Protein AF-A0A5E4HI17-F1 (afdb_monomer)

Foldseek 3Di:
DPPPPPLNVLLVVLVVLLVVLVVVLVVLVVVLVQQVCVCVVNHPDDNHDHPVVSVVSVVVSVVSNVVSVVVSVVSNVVSVD

Structure (mmCIF, N/CA/C/O backbone):
data_AF-A0A5E4HI17-F1
#
_entry.id   AF-A0A5E4HI17-F1
#
loop_
_atom_site.group_PDB
_atom_site.id
_atom_site.type_symbol
_atom_site.label_atom_id
_atom_site.label_alt_id
_atom_site.label_comp_id
_atom_site.label_asym_id
_atom_site.label_entity_id
_atom_site.label_seq_id
_atom_site.pdbx_PDB_ins_code
_atom_site.Cartn_x
_atom_site.Cartn_y
_atom_site.Cartn_z
_atom_site.occupancy
_atom_site.B_iso_or_equiv
_atom_site.auth_seq_id
_atom_site.auth_comp_id
_atom_site.auth_asym_id
_atom_site.auth_atom_id
_atom_site.pdbx_PDB_model_num
ATOM 1 N N . MET A 1 1 ? -12.929 10.755 36.868 1.00 45.09 1 MET A N 1
ATOM 2 C CA . MET A 1 1 ? -12.032 10.193 35.837 1.00 45.09 1 MET A CA 1
ATOM 3 C C . MET A 1 1 ? -12.918 9.648 34.739 1.00 45.09 1 MET A C 1
ATOM 5 O O . MET A 1 1 ? -13.842 8.921 35.067 1.00 45.09 1 MET A O 1
ATOM 9 N N . VAL A 1 2 ? -12.729 10.077 33.491 1.00 50.50 2 VAL A N 1
ATOM 10 C CA . VAL A 1 2 ? -13.523 9.572 32.363 1.00 50.50 2 VAL A CA 1
ATOM 11 C C . VAL A 1 2 ? -13.138 8.109 32.164 1.00 50.50 2 VAL A C 1
ATOM 13 O O . VAL A 1 2 ? -12.011 7.820 31.767 1.00 50.50 2 VAL A O 1
ATOM 16 N N . GLU A 1 3 ? -14.036 7.185 32.496 1.00 57.12 3 GLU A N 1
ATOM 17 C CA . GLU A 1 3 ? -13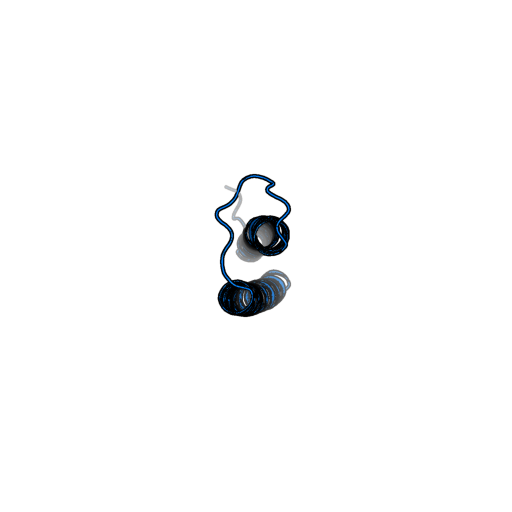.896 5.798 32.068 1.00 57.12 3 GLU A CA 1
ATOM 18 C C . GLU A 1 3 ? -14.120 5.775 30.560 1.00 57.12 3 GLU A C 1
ATOM 20 O O . GLU A 1 3 ? -15.252 5.809 30.082 1.00 57.12 3 GLU A O 1
ATOM 25 N N . LEU A 1 4 ? -13.023 5.793 29.801 1.00 61.66 4 LEU A N 1
ATOM 26 C CA . LEU A 1 4 ? -13.081 5.587 28.362 1.00 61.66 4 LEU A CA 1
ATOM 27 C C . LEU A 1 4 ? -13.738 4.234 28.120 1.00 61.66 4 LEU A C 1
ATOM 29 O O . LEU A 1 4 ? -13.205 3.187 28.507 1.00 61.66 4 LEU A O 1
ATOM 33 N N . SER A 1 5 ? -14.908 4.256 27.488 1.00 79.19 5 SER A N 1
ATOM 34 C CA . SER A 1 5 ? -15.595 3.020 27.163 1.00 79.19 5 SER A CA 1
ATOM 35 C C . SER A 1 5 ? -14.695 2.201 26.244 1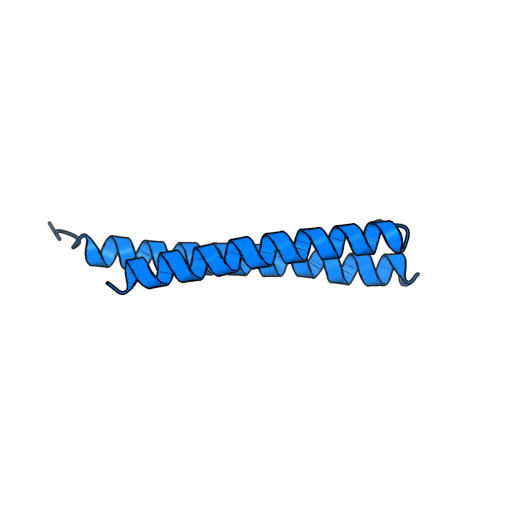.00 79.19 5 SER A C 1
ATOM 37 O O . SER A 1 5 ? -14.112 2.713 25.283 1.00 79.19 5 SER A O 1
ATOM 39 N N . LYS A 1 6 ? -14.598 0.892 26.497 1.00 77.50 6 LYS A N 1
ATOM 40 C CA . LYS A 1 6 ? -13.826 -0.034 25.653 1.00 77.50 6 LYS A CA 1
ATOM 41 C C . LYS A 1 6 ? -14.238 0.059 24.175 1.00 77.50 6 LYS A C 1
ATOM 43 O O . LYS A 1 6 ? -13.465 -0.327 23.307 1.00 77.50 6 LYS A O 1
ATOM 48 N N . SER A 1 7 ? -15.442 0.54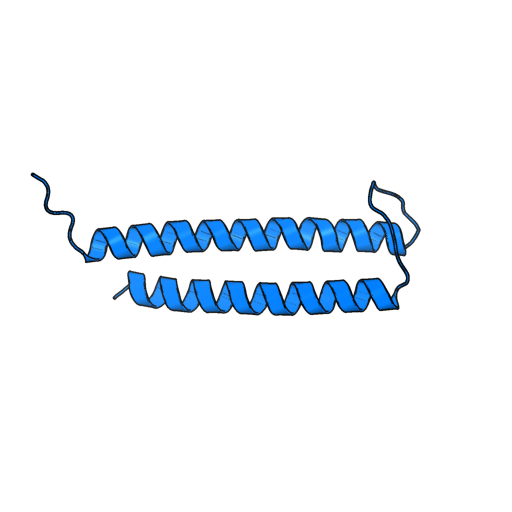3 23.855 1.00 78.62 7 SER A N 1
ATOM 49 C CA . SER A 1 7 ? -15.867 0.812 22.474 1.00 78.62 7 SER A CA 1
ATOM 50 C C . SER A 1 7 ? -15.155 2.010 21.833 1.00 78.62 7 SER A C 1
ATOM 52 O O . SER A 1 7 ? -14.761 1.922 20.673 1.00 78.62 7 SER A O 1
ATOM 54 N N . GLU A 1 8 ? -14.928 3.100 22.565 1.00 81.25 8 GLU A N 1
ATOM 55 C CA . GLU A 1 8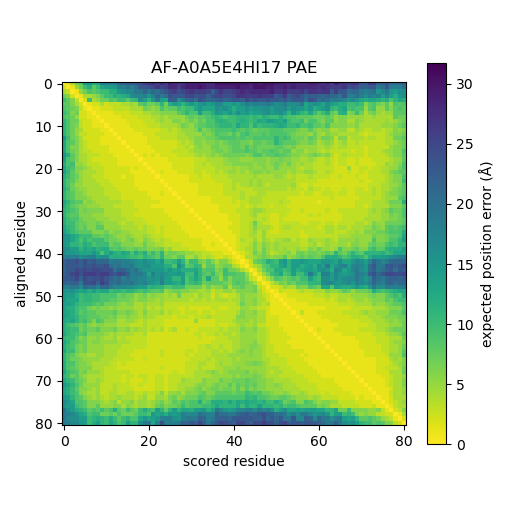 ? -14.279 4.311 22.042 1.00 81.25 8 GLU A CA 1
ATOM 56 C C . GLU A 1 8 ? -12.795 4.081 21.746 1.00 81.25 8 GLU A C 1
ATOM 58 O O . GLU A 1 8 ? -12.290 4.503 20.701 1.00 81.25 8 GLU A O 1
ATOM 63 N N . ILE A 1 9 ? -12.113 3.328 22.617 1.00 84.06 9 ILE A N 1
ATOM 64 C CA . ILE A 1 9 ? -10.718 2.917 22.406 1.00 84.06 9 ILE A CA 1
ATOM 65 C C . ILE A 1 9 ? -10.610 2.064 21.134 1.00 84.06 9 ILE A C 1
ATOM 67 O O . ILE A 1 9 ? -9.782 2.347 20.267 1.00 84.06 9 ILE A O 1
ATOM 71 N N . ARG A 1 10 ? -11.492 1.067 20.971 1.00 82.94 10 ARG A N 1
ATOM 72 C CA . ARG A 1 10 ? -11.525 0.198 19.779 1.00 82.94 10 ARG A CA 1
ATOM 73 C C . ARG A 1 10 ? -11.777 0.984 18.493 1.00 82.94 10 ARG A C 1
ATOM 75 O O . ARG A 1 10 ? -11.100 0.752 17.494 1.00 82.94 10 ARG A O 1
ATOM 82 N N . LYS A 1 11 ? -12.709 1.939 18.517 1.00 82.81 11 LYS A N 1
ATOM 83 C CA . LYS A 1 11 ? -13.039 2.778 17.356 1.00 82.81 11 LYS A CA 1
ATOM 84 C C . LYS A 1 11 ? -11.880 3.693 16.954 1.00 82.81 11 LYS A C 1
ATOM 86 O O . LYS A 1 11 ? -11.578 3.830 15.767 1.00 82.81 11 LYS A O 1
ATOM 91 N N . THR A 1 12 ? -11.198 4.271 17.940 1.00 87.56 12 THR A N 1
ATOM 92 C CA . THR A 1 12 ? -10.027 5.127 17.711 1.00 87.56 12 THR A CA 1
ATOM 93 C C . THR A 1 12 ? -8.868 4.320 17.127 1.00 87.56 12 THR A C 1
ATOM 95 O O . THR A 1 12 ? -8.278 4.738 16.133 1.00 87.56 12 THR A O 1
ATOM 98 N N . MET A 1 13 ? -8.603 3.124 17.666 1.00 86.38 13 MET A N 1
ATOM 99 C CA . MET A 1 13 ? -7.584 2.209 17.140 1.00 86.38 13 MET A CA 1
ATOM 100 C C . MET A 1 13 ? -7.889 1.735 15.716 1.00 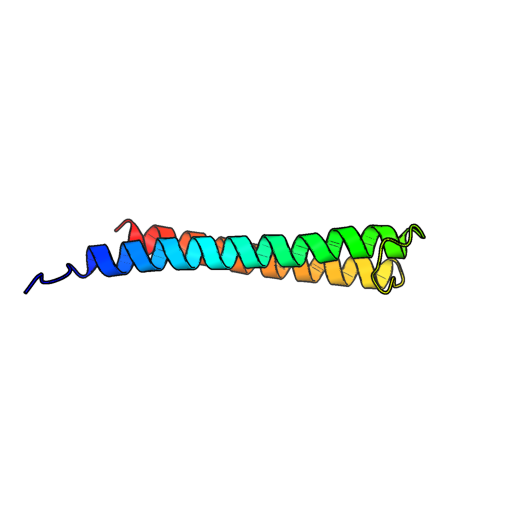86.38 13 MET A C 1
ATOM 102 O O . MET A 1 13 ? -6.998 1.713 14.874 1.00 86.38 13 MET A O 1
ATOM 106 N N . ALA A 1 14 ? -9.141 1.387 15.412 1.00 84.94 14 ALA A N 1
ATOM 107 C CA . ALA A 1 14 ? -9.523 0.983 14.060 1.00 84.94 14 ALA A CA 1
ATOM 108 C C . ALA A 1 14 ? -9.308 2.119 13.044 1.00 84.94 14 ALA A C 1
ATOM 110 O O . ALA A 1 14 ? -8.807 1.881 11.946 1.00 84.94 14 ALA A O 1
ATOM 111 N N . THR A 1 15 ? -9.641 3.355 13.428 1.00 89.19 15 THR A N 1
ATOM 112 C CA . THR A 1 15 ? -9.449 4.536 12.572 1.00 89.19 15 THR A CA 1
ATOM 113 C C . THR A 1 15 ? -7.965 4.834 12.354 1.00 89.19 15 THR A C 1
ATOM 115 O O . THR A 1 15 ? -7.547 5.040 11.218 1.00 89.19 15 THR A O 1
ATOM 118 N N . SER A 1 16 ? -7.146 4.811 13.411 1.00 89.88 16 SER A N 1
ATOM 119 C CA . SER A 1 16 ? -5.709 5.088 13.294 1.00 89.88 16 SER A CA 1
ATOM 120 C C . SER A 1 16 ? -4.969 4.019 12.485 1.00 89.88 16 SER A C 1
ATOM 122 O O . SER A 1 16 ? -4.162 4.364 11.621 1.00 89.88 16 SER A O 1
ATOM 124 N N . LEU A 1 17 ? -5.285 2.735 12.697 1.00 89.00 17 LEU A N 1
ATOM 125 C CA . LEU A 1 17 ? -4.723 1.618 11.929 1.00 89.00 17 LEU A CA 1
ATOM 126 C C . LEU A 1 17 ? -5.152 1.665 10.458 1.00 89.00 17 LEU A C 1
ATOM 128 O O . LEU A 1 17 ? -4.330 1.425 9.576 1.00 89.00 17 LEU A O 1
ATOM 132 N N . GLY A 1 18 ? -6.409 2.032 10.186 1.00 90.12 18 GLY A N 1
ATOM 133 C CA . GLY A 1 18 ? -6.907 2.252 8.828 1.00 90.12 18 GLY A CA 1
ATOM 134 C C . GLY A 1 18 ? -6.082 3.291 8.068 1.00 90.12 18 GLY A C 1
ATOM 135 O O . GLY A 1 18 ? -5.602 3.026 6.966 1.00 90.12 18 GLY A O 1
ATOM 136 N N . THR A 1 19 ? -5.849 4.445 8.695 1.00 92.62 19 THR A N 1
ATOM 137 C CA . THR A 1 19 ? -5.024 5.518 8.124 1.00 92.62 19 THR A CA 1
ATOM 138 C C . THR A 1 19 ? -3.574 5.081 7.929 1.00 92.62 19 THR A C 1
ATOM 140 O O . THR A 1 19 ? -3.003 5.320 6.866 1.00 92.62 19 THR A O 1
ATOM 143 N N . ALA A 1 20 ? -2.978 4.401 8.913 1.00 91.69 20 ALA A N 1
ATOM 144 C CA . ALA A 1 20 ? -1.598 3.928 8.826 1.00 91.69 20 ALA A CA 1
ATOM 145 C C . ALA A 1 20 ? -1.395 2.965 7.643 1.00 91.69 20 ALA A C 1
ATOM 147 O O . ALA A 1 20 ? -0.470 3.147 6.852 1.00 91.69 20 ALA A O 1
ATOM 148 N N . PHE A 1 21 ? -2.287 1.986 7.466 1.00 91.69 21 PHE A N 1
ATOM 149 C CA . PHE A 1 21 ? -2.218 1.072 6.325 1.00 91.69 21 PHE A CA 1
ATOM 150 C C . PHE A 1 21 ? -2.485 1.773 4.990 1.00 91.69 21 PHE A C 1
ATOM 152 O O . PHE A 1 21 ? -1.802 1.476 4.012 1.00 91.69 21 PHE A O 1
ATOM 159 N N . GLY A 1 22 ? -3.402 2.744 4.948 1.00 91.12 22 GLY A N 1
ATOM 160 C CA . GLY A 1 22 ? -3.610 3.584 3.765 1.00 91.12 22 GLY A CA 1
ATOM 161 C C . GLY A 1 22 ? -2.343 4.335 3.335 1.00 91.12 22 GLY A C 1
ATOM 162 O O . GLY A 1 22 ? -2.007 4.350 2.151 1.00 91.12 22 GLY A O 1
ATOM 163 N N . ILE A 1 23 ? -1.591 4.887 4.294 1.00 95.38 23 ILE A N 1
ATOM 164 C CA . ILE A 1 23 ? -0.308 5.559 4.030 1.0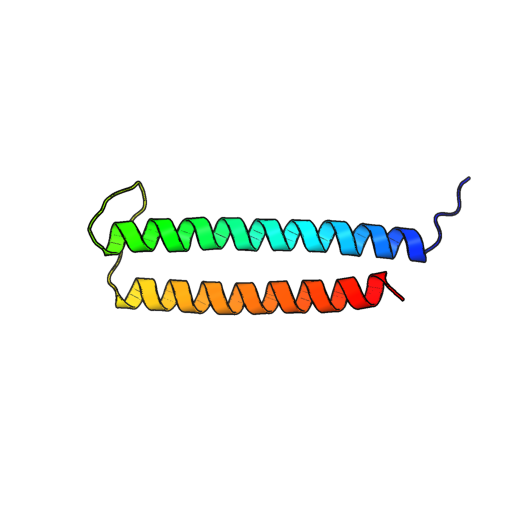0 95.38 23 ILE A CA 1
ATOM 165 C C . ILE A 1 23 ? 0.724 4.569 3.478 1.00 95.38 23 ILE A C 1
ATOM 167 O O . ILE A 1 23 ? 1.378 4.867 2.481 1.00 95.38 23 ILE A O 1
ATOM 171 N N . VAL A 1 24 ? 0.855 3.384 4.083 1.00 93.31 24 VAL A N 1
ATOM 172 C CA . VAL A 1 24 ? 1.798 2.352 3.616 1.00 93.31 24 VAL A CA 1
ATOM 173 C C . VAL A 1 24 ? 1.505 1.952 2.169 1.00 93.31 24 VAL A C 1
ATOM 175 O O . VAL A 1 24 ? 2.431 1.894 1.360 1.00 93.31 24 VAL A O 1
ATOM 178 N N . ILE A 1 25 ? 0.230 1.748 1.817 1.00 93.62 25 ILE A N 1
ATOM 179 C CA . ILE A 1 25 ? -0.188 1.457 0.438 1.00 93.62 25 ILE A CA 1
ATOM 180 C C . ILE A 1 25 ? 0.265 2.588 -0.497 1.00 93.62 25 ILE A C 1
ATOM 182 O O . ILE A 1 25 ? 0.938 2.325 -1.493 1.00 93.62 25 ILE A O 1
ATOM 186 N N . GLY A 1 26 ? -0.036 3.847 -0.162 1.00 94.69 26 GLY A N 1
ATOM 187 C CA . GLY A 1 26 ? 0.362 4.998 -0.979 1.00 94.69 26 GLY A CA 1
ATOM 188 C C . GLY A 1 26 ? 1.876 5.091 -1.202 1.00 94.69 26 GLY A C 1
ATOM 189 O O . GLY A 1 26 ? 2.332 5.316 -2.327 1.00 94.69 26 GLY A O 1
ATOM 190 N N . MET A 1 27 ? 2.668 4.847 -0.156 1.00 94.00 27 MET A N 1
ATOM 191 C CA . MET A 1 27 ? 4.131 4.864 -0.240 1.00 94.00 27 MET A CA 1
ATOM 192 C C . MET A 1 27 ? 4.677 3.751 -1.141 1.00 94.00 27 MET A C 1
ATOM 194 O O . MET A 1 27 ? 5.556 4.009 -1.962 1.00 94.00 27 MET A O 1
ATOM 198 N N . VAL A 1 28 ? 4.139 2.532 -1.045 1.00 93.81 28 VAL A N 1
ATOM 199 C CA . VAL A 1 28 ? 4.544 1.409 -1.909 1.00 93.81 28 VAL A CA 1
ATOM 200 C C . VAL A 1 28 ? 4.221 1.708 -3.373 1.00 93.81 28 VAL A C 1
ATOM 202 O O . VAL A 1 28 ? 5.083 1.558 -4.238 1.00 93.81 28 VAL A O 1
ATOM 205 N N . TRP A 1 29 ? 3.011 2.188 -3.663 1.00 93.19 29 TRP A N 1
ATOM 206 C CA . TRP A 1 29 ? 2.593 2.470 -5.039 1.00 93.19 29 TRP A CA 1
ATOM 207 C C . TRP A 1 29 ? 3.346 3.634 -5.676 1.00 93.19 29 TRP A C 1
ATOM 209 O O . TRP A 1 29 ? 3.631 3.588 -6.872 1.00 93.19 29 TRP A O 1
ATOM 219 N N . THR A 1 30 ? 3.759 4.623 -4.880 1.00 92.94 30 THR A N 1
ATOM 220 C CA . THR A 1 30 ? 4.681 5.669 -5.343 1.00 92.94 30 THR A CA 1
ATOM 221 C C . THR A 1 30 ? 5.963 5.045 -5.907 1.00 92.94 30 THR A C 1
ATOM 223 O O . THR A 1 30 ? 6.384 5.389 -7.009 1.00 92.94 30 THR A O 1
ATOM 226 N N . GLN A 1 31 ? 6.541 4.055 -5.217 1.00 90.75 31 GLN A N 1
ATOM 227 C CA . GLN A 1 31 ? 7.744 3.361 -5.690 1.00 90.75 31 GLN A CA 1
ATOM 228 C C . GLN A 1 31 ? 7.482 2.483 -6.920 1.00 90.75 31 GLN A C 1
ATOM 230 O O . GLN A 1 31 ? 8.313 2.442 -7.825 1.00 90.75 31 GLN A O 1
ATOM 235 N N . VAL A 1 32 ? 6.324 1.818 -6.998 1.00 90.62 32 VAL A N 1
ATOM 236 C CA . VAL A 1 32 ? 5.915 1.022 -8.175 1.00 90.62 32 VAL A CA 1
ATOM 237 C C . VAL A 1 32 ? 5.866 1.876 -9.437 1.00 90.62 32 VAL A C 1
ATOM 239 O O . VAL A 1 32 ? 6.414 1.481 -10.469 1.00 90.62 32 VAL A O 1
ATOM 242 N N . VAL A 1 33 ? 5.250 3.054 -9.348 1.00 90.56 33 VAL A N 1
ATOM 243 C CA . VAL A 1 33 ? 5.110 3.976 -10.479 1.00 90.56 33 VAL A CA 1
ATOM 244 C C . VAL A 1 33 ? 6.467 4.544 -10.887 1.00 90.56 33 VAL A C 1
ATOM 246 O O . VAL A 1 33 ? 6.821 4.486 -12.063 1.00 90.56 33 VAL A O 1
ATOM 249 N N . LEU A 1 34 ? 7.266 5.027 -9.930 1.00 91.31 34 LEU A N 1
ATOM 250 C CA . LEU A 1 34 ? 8.609 5.543 -10.217 1.00 91.31 34 LEU A CA 1
ATOM 251 C C . LEU A 1 34 ? 9.508 4.466 -10.846 1.00 91.31 34 LEU A C 1
ATOM 253 O O . LEU A 1 34 ? 10.217 4.739 -11.815 1.00 91.31 34 LEU A O 1
ATOM 257 N N . SER A 1 35 ? 9.450 3.233 -10.334 1.00 87.00 35 SER A N 1
ATOM 258 C CA . SER A 1 35 ? 10.202 2.095 -10.871 1.00 87.00 35 SER A CA 1
ATOM 259 C C . SER A 1 35 ? 9.758 1.730 -12.292 1.00 87.00 35 SER A C 1
ATOM 261 O O . SER A 1 35 ? 10.609 1.436 -13.128 1.00 87.00 35 SER A O 1
ATOM 263 N N . ALA A 1 36 ? 8.459 1.828 -12.606 1.00 86.25 36 ALA A N 1
ATOM 264 C CA . ALA A 1 36 ? 7.939 1.582 -13.953 1.00 86.25 36 ALA A CA 1
ATOM 265 C C . ALA A 1 36 ? 8.522 2.560 -14.983 1.00 86.25 36 ALA A C 1
ATOM 267 O O . ALA A 1 36 ? 8.973 2.140 -16.048 1.00 86.25 36 ALA A O 1
ATOM 268 N N . PHE A 1 37 ? 8.565 3.855 -14.651 1.00 87.44 37 PHE A N 1
ATOM 269 C CA . PHE A 1 37 ? 9.177 4.868 -15.513 1.00 87.44 37 PHE A CA 1
ATOM 270 C C . PHE A 1 37 ? 10.666 4.593 -15.744 1.00 87.44 37 PHE A C 1
ATOM 272 O O . PHE A 1 37 ? 11.124 4.630 -16.886 1.00 87.44 37 PHE A O 1
ATOM 279 N N . ALA A 1 38 ? 11.402 4.234 -14.688 1.00 88.38 38 ALA A N 1
ATOM 280 C CA . ALA A 1 38 ? 12.818 3.903 -14.799 1.00 88.38 38 ALA A CA 1
ATOM 281 C C . ALA A 1 38 ? 13.069 2.646 -15.655 1.00 88.38 38 ALA A C 1
ATOM 283 O O . ALA A 1 38 ? 13.940 2.667 -16.522 1.00 88.38 38 ALA A O 1
ATOM 284 N N . THR A 1 39 ? 12.289 1.574 -15.473 1.00 86.88 39 THR A N 1
ATOM 285 C CA . THR A 1 39 ? 12.361 0.358 -16.309 1.00 86.88 39 THR A CA 1
ATOM 286 C C . THR A 1 39 ? 11.949 0.624 -17.763 1.00 86.88 39 THR A C 1
ATOM 288 O O . THR A 1 39 ? 12.490 0.004 -18.676 1.00 86.88 39 THR A O 1
ATOM 291 N N . GLY A 1 40 ? 11.059 1.593 -17.999 1.00 85.31 40 GLY A N 1
ATOM 292 C CA . GLY A 1 40 ? 10.687 2.087 -19.328 1.00 85.31 40 GLY A CA 1
ATOM 293 C C . GLY A 1 40 ? 11.698 3.040 -19.980 1.00 85.31 40 GLY A C 1
ATOM 294 O O . GLY A 1 40 ? 11.432 3.536 -21.072 1.00 85.31 40 GLY A O 1
ATOM 295 N N . GLY A 1 41 ? 12.842 3.313 -19.341 1.00 81.38 41 GLY A N 1
ATOM 296 C CA . GLY A 1 41 ? 13.897 4.172 -19.888 1.00 81.38 41 GLY A CA 1
ATOM 297 C C . GLY A 1 41 ? 13.685 5.675 -19.675 1.00 81.38 41 GLY A C 1
ATOM 298 O O . GLY A 1 41 ? 14.396 6.473 -20.281 1.00 81.38 41 GLY A O 1
ATOM 299 N N . ILE A 1 42 ? 12.741 6.076 -18.816 1.00 82.69 42 ILE A N 1
ATOM 300 C CA . ILE A 1 42 ? 12.486 7.473 -18.440 1.00 82.69 42 ILE A CA 1
ATOM 301 C C . ILE A 1 42 ? 13.007 7.679 -17.006 1.00 82.69 42 ILE A C 1
ATOM 303 O O . ILE A 1 42 ? 12.312 7.354 -16.039 1.00 82.69 42 ILE A O 1
ATOM 307 N N . PRO A 1 43 ? 14.248 8.167 -16.822 1.00 69.81 43 PRO A N 1
ATOM 308 C CA . PRO A 1 43 ? 14.854 8.252 -15.499 1.00 69.81 43 PRO A CA 1
ATOM 309 C C . PRO A 1 43 ? 14.251 9.406 -14.685 1.00 69.81 43 PRO A C 1
ATOM 311 O O . PRO A 1 43 ? 14.475 10.575 -14.980 1.00 69.81 43 PRO A O 1
ATOM 314 N N . LEU A 1 44 ? 13.515 9.061 -13.624 1.00 68.12 44 LEU A N 1
ATOM 315 C CA . LEU A 1 44 ? 12.854 10.006 -12.708 1.00 68.12 44 LEU A CA 1
ATOM 316 C C . LEU A 1 44 ? 13.382 9.932 -11.257 1.00 68.12 44 LEU A C 1
ATOM 318 O O . LEU A 1 44 ? 12.751 10.476 -10.362 1.00 68.12 44 LEU A O 1
ATOM 322 N N . THR A 1 45 ? 14.552 9.315 -11.028 1.00 70.50 45 THR A N 1
ATOM 323 C CA . THR A 1 45 ? 15.230 9.050 -9.724 1.00 70.50 45 THR A CA 1
ATOM 324 C C . THR A 1 45 ? 14.841 7.767 -8.965 1.00 70.50 45 THR A C 1
ATOM 326 O O . THR A 1 45 ? 14.486 7.774 -7.793 1.00 70.50 45 THR A O 1
ATOM 329 N N . THR A 1 46 ? 15.029 6.611 -9.606 1.00 63.19 46 THR A N 1
ATOM 330 C CA . THR A 1 46 ? 15.097 5.291 -8.947 1.00 63.19 46 THR A CA 1
ATOM 331 C C . THR A 1 46 ? 15.922 4.324 -9.805 1.00 63.19 46 THR A C 1
ATOM 333 O O . THR A 1 46 ? 16.086 4.551 -11.007 1.00 63.19 46 THR A O 1
ATOM 336 N N . THR A 1 47 ? 16.497 3.278 -9.206 1.00 68.06 47 THR A N 1
ATOM 337 C CA . THR A 1 47 ? 17.283 2.263 -9.920 1.00 68.06 47 THR A CA 1
ATOM 338 C C . THR A 1 47 ? 16.328 1.345 -10.691 1.00 68.06 47 THR A C 1
ATOM 340 O O . THR A 1 47 ? 15.649 0.507 -10.104 1.00 68.06 47 THR A O 1
ATOM 343 N N . GLY A 1 48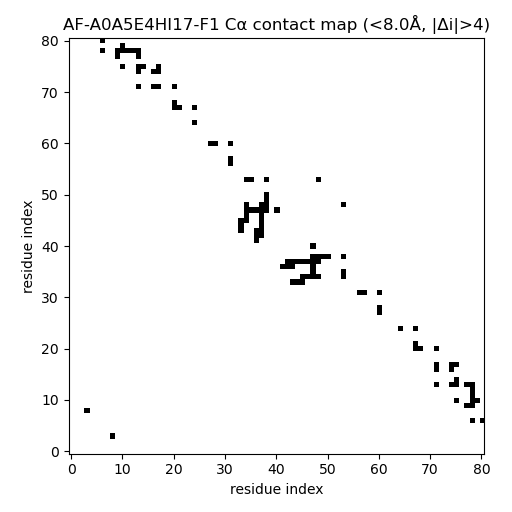 ? 16.228 1.536 -12.010 1.00 67.88 48 GLY A N 1
ATOM 344 C CA . GLY A 1 48 ? 15.434 0.667 -12.885 1.00 67.88 48 GLY A CA 1
ATOM 345 C C . GLY A 1 48 ? 16.004 -0.755 -12.965 1.00 67.88 48 GLY A C 1
ATOM 346 O O . GLY A 1 48 ? 17.209 -0.958 -12.824 1.00 67.88 48 GLY A O 1
ATOM 347 N N . GLY A 1 49 ? 15.132 -1.736 -13.206 1.00 77.12 49 GLY A N 1
ATOM 348 C CA . GLY A 1 49 ? 15.492 -3.140 -13.443 1.00 77.12 49 GLY A CA 1
ATOM 349 C C . GLY A 1 49 ? 14.899 -3.672 -14.750 1.00 77.12 49 GLY A C 1
ATOM 350 O O . GLY A 1 49 ? 14.293 -2.920 -15.514 1.00 77.12 49 GLY A O 1
ATOM 351 N N . THR A 1 50 ? 15.033 -4.975 -15.013 1.00 86.88 50 THR A N 1
ATOM 352 C CA . THR A 1 50 ? 14.361 -5.614 -16.161 1.00 86.88 50 THR A CA 1
ATOM 353 C C . THR A 1 50 ? 12.840 -5.655 -15.962 1.00 86.88 50 THR A C 1
ATOM 355 O O . THR A 1 50 ? 12.355 -5.687 -14.829 1.00 86.88 50 THR A O 1
ATOM 358 N N . TRP A 1 51 ? 12.072 -5.728 -17.055 1.00 85.00 51 TRP A N 1
ATOM 359 C CA . TRP A 1 51 ? 10.606 -5.861 -17.010 1.00 85.00 51 TRP A CA 1
ATOM 360 C C . TRP A 1 51 ? 10.128 -7.043 -16.157 1.00 85.00 51 TRP A C 1
ATOM 362 O O . TRP A 1 51 ? 9.124 -6.932 -15.456 1.00 85.00 51 TRP A O 1
ATOM 372 N N . SER A 1 52 ? 10.877 -8.148 -16.151 1.00 87.56 52 SER A N 1
ATOM 373 C CA . SER A 1 52 ? 10.584 -9.314 -15.314 1.00 87.56 52 SER A CA 1
ATOM 374 C C . SER A 1 52 ? 10.721 -9.010 -13.818 1.00 87.56 52 SER A C 1
ATOM 376 O O . SER A 1 52 ? 9.878 -9.429 -13.028 1.00 87.56 52 SER A O 1
ATOM 378 N N . GLN A 1 53 ? 11.752 -8.260 -13.409 1.00 84.12 53 GLN A N 1
ATOM 379 C CA . GLN A 1 53 ? 11.920 -7.868 -12.005 1.00 84.12 53 GLN A CA 1
ATOM 380 C C . GLN A 1 53 ? 10.887 -6.833 -11.566 1.00 84.12 53 GLN A C 1
ATOM 382 O O . GLN A 1 53 ? 10.352 -6.938 -10.462 1.00 84.12 53 GLN A O 1
ATOM 387 N N . TRP A 1 54 ? 10.559 -5.882 -12.442 1.00 89.50 54 TRP A N 1
ATOM 388 C CA . TRP A 1 54 ? 9.475 -4.939 -12.190 1.00 89.50 54 TRP A CA 1
ATOM 389 C C . TRP A 1 54 ? 8.133 -5.662 -12.003 1.00 89.50 54 TRP A C 1
ATOM 391 O O . TRP A 1 54 ? 7.424 -5.393 -11.038 1.00 89.50 54 TRP A O 1
ATOM 401 N N . GLY A 1 55 ? 7.815 -6.648 -12.848 1.00 89.06 55 GLY A N 1
ATOM 402 C CA . GLY A 1 55 ? 6.595 -7.450 -12.714 1.00 89.06 55 GLY A CA 1
ATOM 403 C C . GLY A 1 55 ? 6.504 -8.200 -11.379 1.00 89.06 55 GLY A C 1
ATOM 404 O O . GLY A 1 55 ? 5.443 -8.214 -10.753 1.00 89.06 55 GLY A O 1
ATOM 405 N N . LEU A 1 56 ? 7.617 -8.764 -10.892 1.00 90.44 56 LEU A N 1
ATOM 406 C CA . LEU A 1 56 ? 7.675 -9.376 -9.558 1.00 90.44 56 LEU A CA 1
ATOM 407 C C . LEU A 1 56 ? 7.444 -8.349 -8.442 1.00 90.44 56 LEU A C 1
ATOM 409 O O . LEU A 1 56 ? 6.720 -8.644 -7.493 1.00 90.44 56 LEU A O 1
ATOM 413 N N . PHE A 1 57 ? 8.011 -7.147 -8.563 1.00 88.62 57 PHE A N 1
ATOM 414 C CA . PHE A 1 57 ? 7.794 -6.060 -7.606 1.00 88.62 57 PHE A CA 1
ATOM 415 C C . PHE A 1 57 ? 6.333 -5.584 -7.578 1.00 88.62 57 PHE A C 1
ATOM 417 O O . PHE A 1 57 ? 5.757 -5.407 -6.507 1.00 88.62 57 PHE A O 1
ATOM 424 N N . VAL A 1 58 ? 5.693 -5.445 -8.740 1.00 93.88 58 VAL A N 1
ATOM 425 C CA . VAL A 1 58 ? 4.254 -5.146 -8.834 1.00 93.88 58 VAL A CA 1
ATOM 426 C C . VAL A 1 58 ? 3.429 -6.259 -8.187 1.00 93.88 58 VAL A C 1
ATOM 428 O O . VAL A 1 58 ? 2.505 -5.984 -7.422 1.00 93.88 58 VAL A O 1
ATOM 431 N N . GLY A 1 59 ? 3.776 -7.521 -8.454 1.00 92.94 59 GLY A N 1
ATOM 432 C CA . GLY A 1 59 ? 3.107 -8.679 -7.867 1.00 92.94 59 GLY A CA 1
ATOM 433 C C . GLY A 1 59 ? 3.170 -8.682 -6.339 1.00 92.94 59 GLY A C 1
ATOM 434 O O . GLY A 1 59 ? 2.145 -8.856 -5.679 1.00 92.94 59 GLY A O 1
ATOM 435 N N . THR A 1 60 ? 4.342 -8.425 -5.754 1.00 91.88 60 THR A N 1
ATOM 436 C CA . THR A 1 60 ? 4.483 -8.335 -4.293 1.00 91.88 60 THR A CA 1
ATOM 437 C C . THR A 1 60 ? 3.753 -7.121 -3.720 1.00 91.88 60 THR A C 1
ATOM 439 O O . THR A 1 60 ? 3.069 -7.260 -2.705 1.00 91.88 60 THR A O 1
ATOM 442 N N . ALA A 1 61 ? 3.804 -5.962 -4.384 1.00 92.06 61 ALA A N 1
ATOM 443 C CA . ALA A 1 61 ? 3.050 -4.772 -3.987 1.00 92.06 61 ALA A CA 1
ATOM 444 C C . ALA A 1 61 ? 1.530 -5.021 -3.961 1.00 92.06 61 ALA A C 1
ATOM 446 O O . ALA A 1 61 ? 0.843 -4.581 -3.033 1.00 92.06 61 ALA A O 1
ATOM 447 N N . LEU A 1 62 ? 1.000 -5.777 -4.929 1.00 96.31 62 LEU A N 1
ATOM 448 C CA . LEU A 1 62 ? -0.404 -6.192 -4.953 1.00 96.31 62 LEU A CA 1
ATOM 449 C C . LEU A 1 62 ? -0.751 -7.108 -3.777 1.00 96.31 62 LEU A C 1
ATOM 451 O O . LEU A 1 62 ? -1.740 -6.857 -3.090 1.00 96.31 62 LEU A O 1
ATOM 455 N N . VAL A 1 63 ? 0.069 -8.126 -3.504 1.00 95.62 63 VAL A N 1
ATOM 456 C CA . VAL A 1 63 ? -0.141 -9.038 -2.365 1.00 95.62 63 VAL A CA 1
ATOM 457 C C . VAL A 1 63 ? -0.157 -8.265 -1.044 1.00 95.62 63 VAL A C 1
ATOM 459 O O . VAL A 1 63 ? -1.076 -8.435 -0.245 1.00 95.62 63 VAL A O 1
ATOM 462 N N . VAL A 1 64 ? 0.805 -7.360 -0.835 1.00 93.00 64 VAL A N 1
ATOM 463 C CA . VAL A 1 64 ? 0.857 -6.500 0.359 1.00 93.00 64 VAL A CA 1
ATOM 464 C C . VAL A 1 64 ? -0.383 -5.609 0.450 1.00 93.00 64 VAL A C 1
ATOM 466 O O . VAL A 1 64 ? -0.988 -5.515 1.516 1.00 93.00 64 VAL A O 1
ATOM 469 N N . THR A 1 65 ? -0.813 -5.013 -0.666 1.00 94.62 65 THR A N 1
ATOM 470 C CA . THR A 1 65 ? -2.025 -4.179 -0.710 1.00 94.62 65 THR A CA 1
ATOM 471 C C . THR A 1 65 ? -3.258 -4.977 -0.288 1.00 94.62 65 THR A C 1
ATOM 473 O O . THR A 1 65 ? -4.034 -4.503 0.539 1.00 94.62 65 THR A O 1
ATOM 476 N N . ILE A 1 66 ? -3.422 -6.205 -0.791 1.00 95.69 66 ILE A N 1
ATOM 477 C CA . ILE A 1 66 ? -4.541 -7.082 -0.420 1.00 95.69 66 ILE A CA 1
ATOM 478 C C . ILE A 1 66 ? -4.511 -7.386 1.081 1.00 95.69 66 ILE A C 1
ATOM 480 O O . ILE A 1 66 ? -5.541 -7.260 1.740 1.00 95.69 66 ILE A O 1
ATOM 484 N N . ILE A 1 67 ? -3.346 -7.727 1.641 1.00 93.75 67 ILE A N 1
ATOM 485 C CA . ILE A 1 67 ? -3.195 -7.994 3.081 1.00 93.75 67 ILE A CA 1
ATOM 486 C C . ILE A 1 67 ? -3.593 -6.761 3.902 1.00 93.75 67 ILE A C 1
ATOM 488 O O . ILE A 1 67 ? -4.386 -6.878 4.838 1.00 93.75 67 ILE A O 1
ATOM 492 N N . CYS A 1 68 ? -3.096 -5.576 3.536 1.00 92.38 68 CYS A N 1
ATOM 493 C CA . CYS A 1 68 ? -3.448 -4.324 4.201 1.00 92.38 68 CYS A CA 1
ATOM 494 C C . CYS A 1 68 ? -4.953 -4.045 4.119 1.00 92.38 68 CYS A C 1
ATOM 496 O O . CYS A 1 68 ? -5.570 -3.760 5.140 1.00 92.38 68 CYS A O 1
ATOM 498 N N . VAL A 1 69 ? -5.574 -4.182 2.945 1.00 93.12 69 VAL A N 1
ATOM 499 C CA . VAL A 1 69 ? -7.018 -3.961 2.765 1.00 93.12 69 VAL A CA 1
ATOM 500 C C . VAL A 1 69 ? -7.843 -4.941 3.599 1.00 93.12 69 VAL A C 1
ATOM 502 O O . VAL A 1 69 ? -8.780 -4.524 4.279 1.00 93.12 69 VAL A O 1
ATOM 505 N N . VAL A 1 70 ? -7.485 -6.227 3.609 1.00 93.25 70 VAL A N 1
ATOM 506 C CA . VAL A 1 70 ? -8.160 -7.232 4.443 1.00 93.25 70 VAL A CA 1
ATOM 507 C C . VAL A 1 70 ? -8.031 -6.876 5.926 1.00 93.25 70 VAL A C 1
ATOM 509 O O . VAL A 1 70 ? -9.035 -6.895 6.639 1.00 93.25 70 VAL A O 1
ATOM 512 N N . ALA A 1 71 ? -6.840 -6.478 6.384 1.00 87.94 71 ALA A N 1
ATOM 513 C CA . ALA A 1 71 ? -6.622 -6.045 7.763 1.00 87.94 71 ALA A CA 1
ATOM 514 C C . ALA A 1 71 ? -7.473 -4.816 8.123 1.00 87.94 71 ALA A C 1
ATOM 516 O O . ALA A 1 71 ? -8.125 -4.818 9.169 1.00 87.94 71 ALA A O 1
ATOM 517 N N . ILE A 1 72 ? -7.540 -3.807 7.243 1.00 88.94 72 ILE A N 1
ATOM 518 C CA . ILE A 1 72 ? -8.409 -2.634 7.419 1.00 88.94 72 ILE A CA 1
ATOM 519 C C . ILE A 1 72 ? -9.862 -3.088 7.567 1.00 88.94 72 ILE A C 1
ATOM 521 O O . ILE A 1 72 ? -10.497 -2.747 8.558 1.00 88.94 72 ILE A O 1
ATOM 525 N N . ILE A 1 73 ? -10.378 -3.913 6.651 1.00 89.38 73 ILE A N 1
ATOM 526 C CA . ILE A 1 73 ? -11.771 -4.385 6.691 1.00 89.38 73 ILE A CA 1
ATOM 527 C C . ILE A 1 73 ? -12.065 -5.129 8.000 1.00 89.38 73 ILE A C 1
ATOM 529 O O . ILE A 1 73 ? -13.095 -4.882 8.631 1.00 89.38 73 ILE A O 1
ATOM 533 N N . MET A 1 74 ? -11.182 -6.032 8.434 1.00 88.75 74 MET A N 1
ATOM 534 C CA . MET A 1 74 ? -11.375 -6.791 9.675 1.00 88.75 74 MET A CA 1
ATOM 535 C C . MET A 1 74 ? -11.395 -5.874 10.905 1.00 88.75 74 MET A C 1
ATOM 537 O O . MET A 1 74 ? -12.278 -6.009 11.756 1.00 88.75 74 MET A O 1
ATOM 541 N N . LEU A 1 75 ? -10.482 -4.902 10.972 1.00 84.00 75 LEU A N 1
ATOM 542 C CA . LEU A 1 75 ? -10.402 -3.939 12.071 1.00 84.00 75 LEU A CA 1
ATOM 543 C C . LEU A 1 75 ? -11.572 -2.949 12.063 1.00 84.00 75 LEU A C 1
ATOM 545 O O . LEU A 1 75 ? -12.147 -2.677 13.116 1.00 84.00 75 LEU A O 1
ATOM 549 N N . SER A 1 76 ? -11.993 -2.466 10.892 1.00 78.56 76 SER A N 1
ATOM 550 C CA . SER A 1 76 ? -13.171 -1.607 10.743 1.00 78.56 76 SER A CA 1
ATOM 551 C C . SER A 1 76 ? -14.450 -2.325 11.180 1.00 78.56 76 SER A C 1
ATOM 553 O O . SER A 1 76 ? -15.291 -1.733 11.855 1.00 78.56 76 SER A O 1
ATOM 555 N N . ARG A 1 77 ? -14.587 -3.623 10.870 1.00 80.69 77 ARG A N 1
ATOM 556 C CA . ARG A 1 77 ? -15.724 -4.444 11.324 1.00 80.69 77 ARG A CA 1
ATOM 557 C C . ARG A 1 77 ? -15.712 -4.702 12.831 1.00 80.69 77 ARG A C 1
ATOM 559 O O . ARG A 1 77 ? -16.785 -4.844 13.412 1.00 80.69 77 ARG A O 1
ATOM 566 N N . TRP A 1 78 ? -14.538 -4.769 13.457 1.00 75.12 78 TRP A N 1
ATOM 567 C CA . TRP A 1 78 ? -14.402 -4.923 14.910 1.00 75.12 78 TRP A CA 1
ATOM 568 C C . TRP A 1 78 ? -14.621 -3.612 15.677 1.00 75.12 78 TRP A C 1
ATOM 570 O O . TRP A 1 78 ? -15.199 -3.634 16.758 1.00 75.12 78 TRP A O 1
ATOM 580 N N . GLY A 1 79 ? -14.206 -2.472 15.117 1.00 61.97 79 GLY A N 1
ATOM 581 C CA . GLY A 1 79 ? -14.425 -1.147 15.709 1.00 61.97 79 GLY A CA 1
ATOM 582 C C . GLY A 1 79 ? -15.855 -0.608 15.553 1.00 61.97 79 GLY A C 1
ATOM 583 O O . GLY A 1 79 ? -16.241 0.295 16.291 1.00 61.97 79 GLY A O 1
ATOM 584 N N . GLY A 1 80 ? -16.635 -1.143 14.605 1.00 59.22 80 GLY A N 1
ATOM 585 C CA . GLY A 1 80 ? -18.046 -0.793 14.388 1.00 59.22 80 GLY A CA 1
ATOM 586 C C . GLY A 1 80 ? -19.065 -1.623 15.184 1.00 59.22 80 GLY A C 1
ATOM 587 O O . GLY A 1 80 ? -20.247 -1.292 15.146 1.00 59.22 80 GLY A O 1
ATOM 588 N N . LYS A 1 81 ? -18.625 -2.685 15.876 1.00 51.91 81 LYS A N 1
ATOM 589 C CA . LYS A 1 81 ? -19.433 -3.527 16.778 1.00 51.91 81 LYS A CA 1
ATOM 590 C C . LYS A 1 81 ? -19.069 -3.270 18.240 1.00 51.91 81 LYS A C 1
ATOM 592 O O . LYS A 1 81 ? -19.994 -3.129 19.059 1.00 51.91 81 LYS A O 1
#

pLDDT: mean 84.14, std 11.52, range [45.09, 96.31]

Solvent-accessible surface area (backbone atoms only — not comparable to full-atom values): 4483 Å² total; per-residue (Å²): 130,87,78,76,50,74,61,58,56,40,34,52,51,25,52,54,53,38,52,52,46,52,50,51,46,53,57,53,50,53,51,51,53,47,36,50,38,19,47,71,72,48,82,80,87,56,87,49,56,56,72,70,57,49,51,53,52,50,52,51,52,49,54,51,42,50,54,44,52,52,51,34,53,56,36,46,57,59,32,75,107

Mean predicted aligned error: 6.94 Å

Radius of gyration: 18.08 Å; Cα contacts (8 Å, |Δi|>4): 60; chains: 1; bounding box: 37×20×56 Å

Secondary structure (DSSP, 8-state):
-----HHHHHHHHHHHHHHHHHHHHHHHHHHHHHHHHHHTT--SSS----HHHHHHHHHHHHHHHHHHHHHHHHHHHHHT-

Sequence (81 aa):
MVELSKSEIRKTMATSLGTAFGIVIGMVWTQVVLSAFATGGIPLTTTGGTWSQWGLFVGTALVVTIICVVAIIMLSRWGGK

Nearest PDB structures (foldseek):
  1wa8-assembly1_A  TM=7.400E-01  e=5.924E+00  Mycobacterium tuberculosis variant bovis

=== Feature glossary ===
Feature key, reading from the visual/contextual features back to the raw sequence:

Rendered structure images. Six rendered views show the 3D structure from the faces of a cu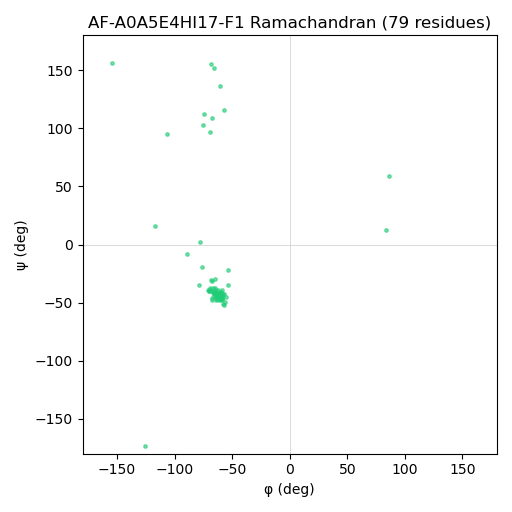be — i.e. along ±x, ±y, ±z. Rendering representation is drawn randomly per protein from cartoon (secondary-structure ribbons), sticks (backbone bonds), or molecular surface; coloring is either N→C rainbow (blue at the N-terminus through red at the C-terminus) or one color per chain.

Contact-map, Ramachandran, and PAE plots. The contact map is a binary N×N matrix image: pixel (i, j) is dark where Cα_i and Cα_j are within 8 Å and |i−j|>4. Because the |i−j|>4 filter removes local helical contacts, off-diagonal stripes parallel to the main diagonal indicate parallel β-sheets; stripes perpendicular to it indicate antiparallel β-sheets. The Ramachandran plot scatters every residue's (φ, ψ) pair against the sterically allowed regions. The PAE heatmap renders the predicted-aligned-error matrix.

InterPro / GO / CATH / organism. Database cross-references. InterPro integrates a dozen domain/family signature databases into unified entries with residue-range hits. GO terms attach function/process/location labels with evidence codes. CATH codes position the fold in a four-level structural taxonomy. Organism is the NCBI-taxonomy species name.

Nearest PDB structures. The Foldseek neighbor list gives the closest experimentally determined structures in the PDB, ranked by structural alignment. TM-score near 1 means near-identical fold; near 0.3 means only rough topology match. This is how one finds what a novel AlphaFold prediction most resembles in the solved-structure universe.

Predicted aligned error. PAE(i, j) answers: if I align the predicted and true structures on residue i, how far off (in Å) do I expect residue j to be? A block-diagonal PAE matrix with low values on the blocks and high values off-diagonal is the signature of a multi-domain protein with confidently predicted domains but uncertain inter-domain orientation.

Solvent-accessible surface area. Accessible surface area quantifies burial. A residue with SASA near zero is packed into the hydrophobic core; one with SASA >100 Å² sits on the surface. Computed here via the Shrake–Rupley numerical algorithm with a 1.4 Å probe.

B-factor. B-factor (Debye–Waller factor) reflects atomic displacement in the crystal lattice. It is an experimental observable (units Å²), not a prediction; low values mean the atom is pinned down, high values mean it moves or is heterogeneous across the crystal.

pLDDT. For AlphaFold models, the B-factor field carries pLDDT — the model's own estimate of local accuracy on a 0–100 scale. Regions with pLDDT<50 should be treated as essentially unmodeled; they often correspond to intrinsically disordered segments.

Backbone torsions (φ/ψ). φ (phi) and ψ (psi) are the two rotatable backbone dihedrals per residue: φ is the C(i-1)–N–Cα–C torsion, ψ is the N–Cα–C–N(i+1) torsion, both in degrees on (−180°, 180°]. α-helical residues cluster near (−60°, −45°); β-strand residues near (−120°, +130°). A Ramachandran plot is simply a scatter of (φ, ψ) for every residue.

Radius of gyration, Cα contacts, bounding box. Radius of gyration (Rg) is the root-mean-square distance of Cα atoms from their centroid — a single number for overall size and compactness. A globular domain of N residues has Rg ≈ 2.2·N^0.38 Å; an extended or disordered chain has a much larger Rg. The Cα contact count is the number of residue pairs whose Cα atoms are within 8 Å and are more than four positions apart in sequence — a standard proxy for tertiary packing density. The bounding box is the smallest axis-aligned box enclosing all Cα atoms.

Secondary structure (3-state, P-SEA). Three-state secondary structure (P-SEA) collapses the eight DSSP classes into helix (a), strand (b), and coil (c). P-SEA assigns these from Cα geometry alone — distances and angles — without requiring backbone oxygens, so it works on any Cα trace.

Secondary structure (8-state, DSSP). DSSP 8-state secondary structure assigns each residue one of H (α-helix), G (3₁₀-helix), I (π-helix), E (extended β-strand), B (isolated β-bridge), T (hydrogen-bonded turn), S (bend), or '-' (coil). The assignment is computed from backbone hydrogen-bond geometry via the Kabsch–Sander algorithm.

Foldseek 3Di. A 3Di character summarizes, for each residue, the relative orientation of the Cα frame of its nearest spatial neighbor. Because it encodes fold topology rather than chemistry, 3Di alignments detect remote structural similarity that sequence alignment misses.

mmCIF coordinates. The mmCIF block holds the 3D Cartesian coordinates of each backbone atom (N, Cα, C, O) in ångströms. mmCIF is the PDB's canonical archive format — a tagged-loop text representation of the atomic model.

Sequence. 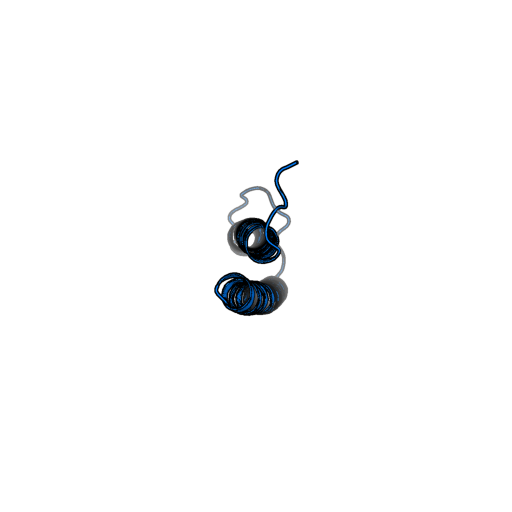Sequence gives the chain of amino acids in standard one-letter code (A=alanine, C=cysteine, …, Y=tyrosine), read N→C. It is the only feature that is directly encoded by the gene; all structural features are derived from the folded form of this sequence.